Protein AF-E4UAW0-F1 (afdb_monomer_lite)

InterPro domains:
  IPR024305 Single-stranded DNA binding protein DdrB-like [PF12747] (4-129)

Sequence (141 aa):
MRLKVRFETPIGVPVEAELEDGEDLYAVLRERGAAGWTAVRLRYQGIVLPLACERCFDWRLLGAKVVESGGFVEAVTLGGAVYKRRDLAERRDLPRVIKYSRGAREGDPPHLVEGSNQDRYVTLVRFVGEGSCPPEFCREG

Foldseek 3Di:
DKDWFWKAALVGDIDIDIDDPPDDPLVVLLVRLVNLIASDDFAAVAAEAALQLQLFFRCSSGSWDFDDDPNHGQWIDHSNDIWGWDWDPDDPPAWTKIWTKDADDPPDDPRQWDDDDPRIMGTHYMHTDDDHDDCSRGPHD

Structure (mmCIF, N/CA/C/O backbone):
data_AF-E4UAW0-F1
#
_entry.id   AF-E4UAW0-F1
#
loop_
_atom_site.group_PDB
_atom_site.id
_atom_site.type_symbol
_atom_site.label_atom_id
_atom_site.label_alt_id
_atom_site.label_comp_id
_atom_site.label_asym_id
_atom_site.label_entity_id
_atom_site.label_seq_id
_atom_site.pdbx_PDB_ins_code
_atom_site.Cartn_x
_atom_site.Cartn_y
_atom_site.Cartn_z
_atom_site.occupancy
_atom_site.B_iso_or_equiv
_atom_site.auth_seq_id
_atom_site.auth_comp_id
_atom_site.auth_asym_id
_atom_site.auth_atom_id
_atom_site.pdbx_PDB_model_num
ATOM 1 N N . MET A 1 1 ? -3.345 -1.258 27.626 1.00 67.06 1 MET A N 1
ATOM 2 C CA . MET A 1 1 ? -2.255 -0.486 26.979 1.00 67.06 1 MET A CA 1
ATOM 3 C C . MET A 1 1 ? -2.888 0.305 25.853 1.00 67.06 1 MET A C 1
ATOM 5 O O . MET A 1 1 ? -3.271 -0.308 24.868 1.00 67.06 1 MET A O 1
ATOM 9 N N . ARG A 1 2 ? -2.989 1.635 25.979 1.00 82.56 2 ARG A N 1
ATOM 10 C CA . ARG A 1 2 ? -3.616 2.462 24.939 1.00 82.56 2 ARG A CA 1
ATOM 11 C C . ARG A 1 2 ? -2.705 2.578 23.723 1.00 82.56 2 ARG A C 1
ATOM 13 O O . ARG A 1 2 ? -1.550 2.988 23.854 1.00 82.56 2 ARG A O 1
ATOM 20 N N . LEU A 1 3 ? -3.225 2.215 22.556 1.00 89.69 3 LEU A N 1
ATOM 21 C CA . LEU A 1 3 ? -2.540 2.396 21.280 1.00 89.69 3 LEU A CA 1
ATOM 22 C C . LEU A 1 3 ? -2.928 3.752 20.694 1.00 89.69 3 LEU A C 1
ATOM 24 O O . LEU A 1 3 ? -4.068 4.188 20.811 1.00 89.69 3 LEU A O 1
ATOM 28 N N . LYS A 1 4 ? -1.976 4.421 20.048 1.00 92.50 4 LYS A N 1
ATOM 29 C CA . LYS A 1 4 ? -2.231 5.659 19.310 1.00 92.50 4 LYS A CA 1
ATOM 30 C C . LYS A 1 4 ? -1.924 5.443 17.844 1.00 92.50 4 LYS A C 1
ATOM 32 O O . LYS A 1 4 ? -0.835 4.979 17.504 1.00 92.50 4 LYS A O 1
ATOM 37 N N . VAL A 1 5 ? -2.862 5.812 16.983 1.00 94.50 5 VAL A N 1
ATOM 38 C CA . VAL A 1 5 ? -2.696 5.751 15.531 1.00 94.50 5 VAL A CA 1
ATOM 39 C C . VAL A 1 5 ? -2.841 7.150 14.968 1.00 94.50 5 VAL A C 1
ATOM 41 O O . VAL A 1 5 ? -3.806 7.860 15.246 1.00 94.50 5 VAL A O 1
ATOM 44 N N . ARG A 1 6 ? -1.870 7.549 14.148 1.00 96.06 6 ARG A N 1
ATOM 45 C CA . ARG A 1 6 ? -1.910 8.820 13.435 1.00 96.06 6 ARG A CA 1
ATOM 46 C C . ARG A 1 6 ? -2.355 8.587 12.001 1.00 96.06 6 ARG A C 1
ATOM 48 O O . ARG A 1 6 ? -1.654 7.926 11.239 1.00 96.06 6 ARG A O 1
ATOM 55 N N . PHE A 1 7 ? -3.479 9.187 11.651 1.00 96.44 7 PHE A N 1
ATOM 56 C CA . PHE A 1 7 ? -4.030 9.217 10.309 1.00 96.44 7 PHE A CA 1
ATOM 57 C C . PHE A 1 7 ? -3.762 10.558 9.627 1.00 96.44 7 PHE A C 1
ATOM 59 O O . PHE A 1 7 ? -3.546 11.590 10.265 1.00 96.44 7 PHE A O 1
ATOM 66 N N . GLU A 1 8 ? -3.840 10.528 8.310 1.00 96.38 8 GLU A N 1
ATOM 67 C CA . GLU A 1 8 ? -4.046 11.669 7.437 1.00 96.38 8 GLU A CA 1
ATOM 68 C C . GLU A 1 8 ? -5.400 11.485 6.739 1.00 96.38 8 GLU A C 1
ATOM 70 O O . GLU A 1 8 ? -5.696 10.404 6.220 1.00 96.38 8 GLU A O 1
ATOM 75 N N . THR A 1 9 ? -6.254 12.509 6.772 1.00 94.81 9 THR A N 1
ATOM 76 C CA . THR A 1 9 ? -7.552 12.483 6.080 1.00 94.81 9 THR A CA 1
ATOM 77 C C . THR A 1 9 ? -7.369 12.615 4.560 1.00 94.81 9 THR A C 1
ATOM 79 O O . THR A 1 9 ? -6.304 13.031 4.105 1.00 94.81 9 THR A O 1
ATOM 82 N N . PRO A 1 10 ? -8.410 12.370 3.739 1.00 92.25 10 PRO A N 1
ATOM 83 C CA . PRO A 1 10 ? -8.327 12.537 2.283 1.00 92.25 10 PRO A CA 1
ATOM 84 C C . PRO A 1 10 ? -7.918 13.939 1.805 1.00 92.25 10 PRO A C 1
ATOM 86 O O . PRO A 1 10 ? -7.540 14.101 0.648 1.00 92.25 10 PRO A O 1
ATOM 89 N N . ILE A 1 11 ? -8.019 14.948 2.675 1.00 92.81 11 ILE A N 1
ATOM 90 C CA . ILE A 1 11 ? -7.649 16.342 2.399 1.00 92.81 11 ILE A CA 1
ATOM 91 C C . ILE A 1 11 ? -6.331 16.760 3.079 1.00 92.81 11 ILE A C 1
ATOM 93 O O . ILE A 1 11 ? -6.017 17.945 3.112 1.00 92.81 11 ILE A O 1
ATOM 97 N N . GLY A 1 12 ? -5.564 15.815 3.637 1.00 91.06 12 GLY A N 1
ATOM 98 C CA . GLY A 1 12 ? -4.240 16.078 4.214 1.00 91.06 12 GLY A CA 1
ATOM 99 C C . GLY A 1 12 ? -4.240 16.557 5.671 1.00 91.06 12 GLY A C 1
ATOM 100 O O . GLY A 1 12 ? -3.208 17.005 6.168 1.00 91.06 12 GLY A O 1
ATOM 101 N N . VAL A 1 13 ? -5.375 16.494 6.377 1.00 95.50 13 VAL A N 1
ATOM 102 C CA . VAL A 1 13 ? -5.438 16.906 7.790 1.00 95.50 13 VAL A CA 1
ATOM 103 C C . VAL A 1 13 ? -4.911 15.771 8.674 1.00 95.50 13 VAL A C 1
ATOM 105 O O . VAL A 1 13 ? -5.422 14.653 8.576 1.00 95.50 13 VAL A O 1
ATOM 108 N N . PRO A 1 14 ? -3.923 16.016 9.553 1.00 96.19 14 PRO A N 1
ATOM 109 C CA . PRO A 1 14 ? -3.459 15.005 10.491 1.00 96.19 14 PRO A CA 1
ATOM 110 C C . PRO A 1 14 ? -4.469 14.819 11.631 1.00 96.19 14 PRO A C 1
ATOM 112 O O . PRO A 1 14 ? -4.900 15.792 12.246 1.00 96.19 14 PRO A O 1
ATOM 115 N N . VAL A 1 15 ? -4.800 13.567 11.947 1.00 96.31 15 VAL A N 1
ATOM 116 C CA . VAL A 1 15 ? -5.687 13.197 13.060 1.00 96.31 15 VAL A CA 1
ATOM 117 C C . VAL A 1 15 ? -5.015 12.114 13.896 1.00 96.31 15 VAL A C 1
ATOM 119 O O . VAL A 1 15 ? -4.505 11.136 13.355 1.00 96.31 15 VAL A O 1
ATOM 122 N N . GLU A 1 16 ? -5.001 12.279 15.215 1.00 96.00 16 GLU A N 1
ATOM 123 C CA . GLU A 1 16 ? -4.560 11.245 16.153 1.00 96.00 16 GLU A CA 1
ATOM 124 C C . GLU A 1 16 ? -5.792 10.586 16.773 1.00 96.00 16 GLU A C 1
ATOM 126 O O . GLU A 1 16 ? -6.658 11.272 17.311 1.00 96.00 16 GLU A O 1
ATOM 131 N N . ALA A 1 17 ? -5.874 9.263 16.665 1.00 92.00 17 ALA A N 1
ATOM 132 C CA . ALA A 1 17 ? -6.891 8.451 17.313 1.00 92.00 17 ALA A CA 1
ATOM 133 C C . ALA A 1 17 ? -6.237 7.641 18.437 1.00 92.00 17 ALA A C 1
ATOM 135 O O . ALA A 1 17 ? -5.202 7.000 18.224 1.00 92.00 17 ALA A O 1
ATOM 136 N N . GLU A 1 18 ? -6.836 7.672 19.624 1.00 94.00 18 GLU A N 1
ATOM 137 C CA . GLU A 1 18 ? -6.507 6.748 20.709 1.00 94.00 18 GLU A CA 1
ATOM 138 C C . GLU A 1 18 ? -7.443 5.548 20.610 1.00 94.00 18 GLU A C 1
ATOM 140 O O . GLU A 1 18 ? -8.649 5.738 20.478 1.00 94.00 18 GLU A O 1
ATOM 145 N N . LEU A 1 19 ? -6.880 4.342 20.651 1.00 92.50 19 LEU A N 1
ATOM 146 C CA . LEU A 1 19 ? -7.647 3.108 20.720 1.00 92.50 19 LEU A CA 1
ATOM 147 C C . LEU A 1 19 ? -7.781 2.678 22.182 1.00 92.50 19 LEU A C 1
ATOM 149 O O . LEU A 1 19 ? -6.798 2.679 22.939 1.00 92.50 19 LEU A O 1
ATOM 153 N N . GLU A 1 20 ? -8.998 2.309 22.558 1.00 89.94 20 GLU A N 1
ATOM 154 C CA . GLU A 1 20 ? -9.326 1.720 23.846 1.00 89.94 20 GLU A CA 1
ATOM 155 C C . GLU A 1 20 ? -8.742 0.305 23.977 1.00 89.94 20 GLU A C 1
ATOM 157 O O . GLU A 1 20 ? -8.386 -0.369 23.004 1.00 89.94 20 GLU A O 1
ATOM 162 N N . ASP A 1 21 ? -8.605 -0.156 25.220 1.00 86.12 21 ASP A N 1
ATOM 163 C CA . ASP A 1 21 ? -8.077 -1.489 25.496 1.00 86.12 21 ASP A CA 1
ATOM 164 C C . ASP A 1 21 ? -9.037 -2.554 24.932 1.00 86.12 21 ASP A C 1
ATOM 166 O O . ASP A 1 21 ? -10.187 -2.653 25.352 1.00 86.12 21 ASP A O 1
ATOM 170 N N . GLY A 1 22 ? -8.544 -3.371 23.996 1.00 84.56 22 GLY A N 1
ATOM 171 C CA . GLY A 1 22 ? -9.320 -4.428 23.339 1.00 84.56 22 GLY A CA 1
ATOM 172 C C . GLY A 1 22 ? -9.900 -4.050 21.973 1.00 84.56 22 GLY A C 1
ATOM 173 O O . GLY A 1 22 ? -10.451 -4.926 21.310 1.00 84.56 22 GLY A O 1
ATOM 174 N N . GLU A 1 23 ? -9.748 -2.802 21.517 1.00 89.06 23 GLU A N 1
ATOM 175 C CA . GLU A 1 23 ? -10.101 -2.445 20.140 1.00 89.06 23 GLU A CA 1
ATOM 176 C C . GLU A 1 23 ? -9.180 -3.129 19.120 1.00 89.06 23 GLU A C 1
ATOM 178 O O . GLU A 1 23 ? -7.953 -3.160 19.263 1.00 89.06 23 GLU A O 1
ATOM 183 N N . ASP A 1 24 ? -9.781 -3.649 18.048 1.00 92.06 24 ASP A N 1
ATOM 184 C CA . ASP A 1 24 ? -9.047 -4.229 16.929 1.00 92.06 24 ASP A CA 1
ATOM 185 C C . ASP A 1 24 ? -8.487 -3.119 16.030 1.00 92.06 24 ASP A C 1
ATOM 187 O O . ASP A 1 24 ? -9.197 -2.480 15.245 1.00 92.06 24 ASP A O 1
ATOM 191 N N . LEU A 1 25 ? -7.170 -2.932 16.114 1.00 93.00 25 LEU A N 1
ATOM 192 C CA . LEU A 1 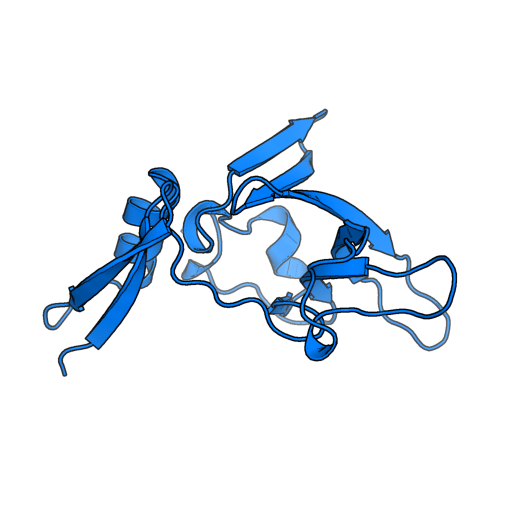25 ? -6.420 -2.005 15.276 1.00 93.00 25 LEU A CA 1
ATOM 193 C C . LEU A 1 25 ? -6.721 -2.177 13.780 1.00 93.00 25 LEU A C 1
ATOM 195 O O . LEU A 1 25 ? -6.883 -1.183 13.072 1.00 93.00 25 LEU A O 1
ATOM 199 N N . TYR A 1 26 ? -6.782 -3.408 13.274 1.00 94.44 26 TYR A N 1
ATOM 200 C CA . TYR A 1 26 ? -6.980 -3.658 11.848 1.00 94.44 26 TYR A CA 1
ATOM 201 C C . TYR A 1 26 ? -8.414 -3.365 11.417 1.00 94.44 26 TYR A C 1
ATOM 203 O O . TYR A 1 26 ? -8.621 -2.882 10.302 1.00 94.44 26 TYR A O 1
ATOM 211 N N . ALA A 1 27 ? -9.401 -3.579 12.288 1.00 93.81 27 ALA A N 1
ATOM 212 C CA . ALA A 1 27 ? -10.771 -3.133 12.044 1.00 93.81 27 ALA A CA 1
ATOM 213 C C . ALA A 1 27 ? -10.843 -1.600 11.923 1.00 93.81 27 ALA A C 1
ATOM 215 O O . ALA A 1 27 ? -11.379 -1.090 10.936 1.00 93.81 27 ALA A O 1
ATOM 216 N N . VAL A 1 28 ? -10.206 -0.868 12.846 1.00 95.00 28 VAL A N 1
ATOM 217 C CA . VAL A 1 28 ? -10.140 0.606 12.811 1.00 95.00 28 VAL A CA 1
ATOM 218 C C . VAL A 1 28 ? -9.427 1.104 11.548 1.00 95.00 28 VAL A C 1
ATOM 220 O O . VAL A 1 28 ? -9.908 2.020 10.876 1.00 95.00 28 VAL A O 1
ATOM 223 N N . LEU A 1 29 ? -8.300 0.487 11.174 1.00 95.81 29 LEU A N 1
ATOM 224 C CA . LEU A 1 29 ? -7.574 0.826 9.945 1.00 95.81 29 LEU A CA 1
ATOM 225 C C . LEU A 1 29 ? -8.440 0.615 8.697 1.00 95.81 29 LEU A C 1
ATOM 227 O O . LEU A 1 29 ? -8.460 1.483 7.826 1.00 95.81 29 LEU A O 1
ATOM 231 N N . ARG A 1 30 ? -9.184 -0.496 8.612 1.00 96.00 30 ARG A N 1
ATOM 232 C CA . ARG A 1 30 ? -10.097 -0.767 7.489 1.00 96.00 30 ARG A CA 1
ATOM 233 C C . ARG A 1 30 ? -11.243 0.232 7.426 1.00 96.00 30 ARG A C 1
ATOM 235 O O . ARG A 1 30 ? -11.544 0.725 6.341 1.00 96.00 30 ARG A O 1
ATOM 242 N N . GLU A 1 31 ? -11.874 0.530 8.560 1.00 95.62 31 GLU A N 1
ATOM 243 C CA . GLU A 1 31 ? -12.995 1.471 8.635 1.00 95.62 31 GLU A CA 1
ATOM 244 C C . GLU A 1 31 ? -12.561 2.863 8.157 1.00 95.62 31 GLU A C 1
ATOM 246 O O . GLU A 1 31 ? -13.156 3.437 7.241 1.00 95.62 31 GLU A O 1
ATOM 251 N N . ARG A 1 32 ? -11.469 3.391 8.723 1.00 96.56 32 ARG A N 1
ATOM 252 C CA . ARG A 1 32 ? -10.943 4.713 8.358 1.00 96.56 32 ARG A CA 1
ATOM 253 C C . ARG A 1 32 ? -10.394 4.722 6.933 1.00 96.56 32 ARG A C 1
ATOM 255 O O . ARG A 1 32 ? -10.632 5.666 6.179 1.00 96.56 32 ARG A O 1
ATOM 262 N N . GLY A 1 33 ? -9.721 3.655 6.521 1.00 96.56 33 GLY A N 1
ATOM 263 C CA . GLY A 1 33 ? -9.176 3.542 5.179 1.00 96.56 33 GLY A CA 1
ATOM 264 C C . GLY A 1 33 ? -10.217 3.379 4.075 1.00 96.56 33 GLY A C 1
ATOM 265 O O . GLY A 1 33 ? -10.010 3.889 2.974 1.00 96.56 33 GLY A O 1
ATOM 266 N N . ALA A 1 34 ? -11.384 2.793 4.361 1.00 95.00 34 ALA A N 1
ATOM 267 C CA . ALA A 1 34 ? -12.526 2.810 3.443 1.00 95.00 34 ALA A CA 1
ATOM 268 C C . ALA A 1 34 ? -13.010 4.245 3.151 1.00 95.00 34 ALA A C 1
ATOM 270 O O . ALA A 1 34 ? -13.407 4.552 2.025 1.00 95.00 34 ALA A O 1
ATOM 271 N N . ALA A 1 35 ? -12.895 5.148 4.132 1.00 94.31 35 ALA A N 1
ATOM 272 C CA . ALA A 1 35 ? -13.144 6.580 3.964 1.00 94.31 35 ALA A CA 1
ATOM 273 C C . ALA A 1 35 ? -11.976 7.336 3.290 1.00 94.31 35 ALA A C 1
ATOM 275 O O . ALA A 1 35 ? -12.050 8.551 3.111 1.00 94.31 35 ALA A O 1
ATOM 276 N N . GLY A 1 36 ? -10.903 6.642 2.895 1.00 94.38 36 GLY A N 1
ATOM 277 C CA . GLY A 1 36 ? -9.719 7.212 2.245 1.00 94.38 36 GLY A CA 1
ATOM 278 C C . GLY A 1 36 ? -8.699 7.828 3.204 1.00 94.38 36 GLY A C 1
ATOM 279 O O . GLY A 1 36 ? -7.803 8.537 2.751 1.00 94.38 36 GLY A O 1
ATOM 280 N N . TRP A 1 37 ? -8.834 7.596 4.512 1.00 96.75 37 TRP A N 1
ATOM 281 C CA . TRP A 1 37 ? -7.837 8.022 5.490 1.00 96.75 37 TRP A CA 1
ATOM 282 C C . TRP A 1 37 ? -6.643 7.076 5.429 1.00 96.75 37 TRP A C 1
ATOM 284 O O . TRP A 1 37 ? -6.810 5.877 5.223 1.00 96.75 37 TRP A O 1
ATOM 294 N N . THR A 1 38 ? -5.435 7.578 5.648 1.00 96.12 38 THR A N 1
ATOM 295 C CA . THR A 1 38 ? -4.236 6.740 5.616 1.00 96.12 38 THR A CA 1
ATOM 296 C C . THR A 1 38 ? -3.401 6.920 6.874 1.00 96.12 38 THR A C 1
ATOM 298 O O . THR A 1 38 ? -3.137 8.036 7.303 1.00 96.12 38 THR A O 1
ATOM 301 N N . ALA A 1 39 ? -2.985 5.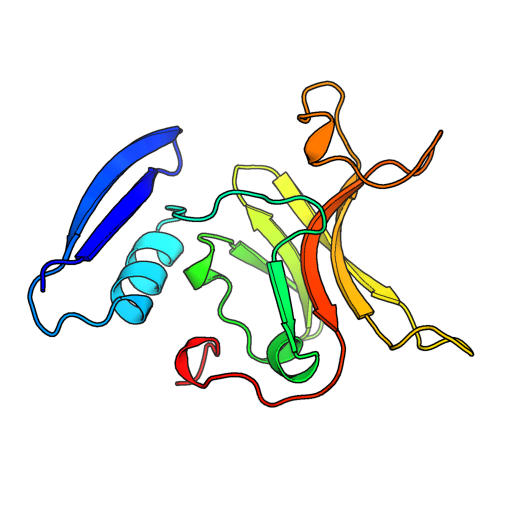813 7.484 1.00 94.50 39 ALA A N 1
ATOM 302 C CA . ALA A 1 39 ? -1.955 5.798 8.528 1.00 94.50 39 ALA A CA 1
ATOM 303 C C . ALA A 1 39 ? -0.587 5.371 7.964 1.00 94.50 39 ALA A C 1
ATOM 305 O O . ALA A 1 39 ? 0.388 5.187 8.697 1.00 94.50 39 ALA A O 1
ATOM 306 N N . VAL A 1 40 ? -0.506 5.175 6.644 1.00 89.88 40 VAL A N 1
ATOM 307 C CA . VAL A 1 40 ? 0.675 4.632 5.986 1.00 89.88 40 VAL A CA 1
ATOM 308 C C . VAL A 1 40 ? 1.653 5.747 5.696 1.00 89.88 40 VAL A C 1
ATOM 310 O O . VAL A 1 40 ? 1.340 6.741 5.048 1.00 89.88 40 VAL A O 1
ATOM 313 N N . ARG A 1 41 ? 2.899 5.523 6.101 1.00 88.38 41 ARG A N 1
ATOM 314 C CA . ARG A 1 41 ? 4.035 6.293 5.606 1.00 88.38 41 ARG A CA 1
ATOM 315 C C . ARG A 1 41 ? 4.763 5.465 4.568 1.00 88.38 41 ARG A C 1
ATOM 317 O O . ARG A 1 41 ? 5.168 4.338 4.859 1.00 88.38 41 ARG A O 1
ATOM 324 N N . LEU A 1 42 ? 4.935 6.034 3.377 1.00 87.56 42 LEU A N 1
ATOM 325 C CA . LEU A 1 42 ? 5.773 5.433 2.347 1.00 87.56 42 LEU A CA 1
ATOM 326 C C . LEU A 1 42 ? 7.195 5.248 2.886 1.00 87.56 42 LEU A C 1
ATOM 328 O O . LEU A 1 42 ? 7.720 6.091 3.612 1.00 87.56 42 LEU A O 1
ATOM 332 N N . ARG A 1 43 ? 7.804 4.122 2.529 1.00 90.12 43 ARG A N 1
ATOM 333 C CA . ARG A 1 43 ? 9.184 3.771 2.872 1.00 90.12 43 ARG A CA 1
ATOM 334 C C . ARG A 1 43 ? 9.931 3.444 1.588 1.00 90.12 43 ARG A C 1
ATOM 336 O O . ARG A 1 43 ? 9.301 3.091 0.589 1.00 90.12 43 ARG A O 1
ATOM 343 N N . TYR A 1 44 ? 11.261 3.534 1.617 1.00 89.00 44 TYR A N 1
ATOM 344 C CA . TYR A 1 44 ? 12.082 3.030 0.517 1.00 89.00 44 TYR A CA 1
ATOM 345 C C . TYR A 1 44 ? 11.687 1.581 0.219 1.00 89.00 44 TYR A C 1
ATOM 347 O O . TYR A 1 44 ? 11.528 0.794 1.151 1.00 89.00 44 TYR A O 1
ATOM 355 N N . GLN A 1 45 ? 11.497 1.247 -1.060 1.00 90.12 45 GLN A N 1
ATOM 356 C CA . GLN A 1 45 ? 11.044 -0.072 -1.521 1.00 90.12 45 GLN A CA 1
ATOM 357 C C . GLN A 1 45 ? 9.592 -0.466 -1.181 1.00 90.12 45 GLN A C 1
ATOM 359 O O . GLN A 1 45 ? 9.149 -1.545 -1.589 1.00 90.12 45 GLN A O 1
ATOM 364 N N . GLY A 1 46 ? 8.825 0.424 -0.548 1.00 94.44 46 GLY A N 1
ATOM 365 C CA . GLY A 1 46 ? 7.437 0.188 -0.161 1.00 94.44 46 GLY A CA 1
ATOM 366 C C . GLY A 1 46 ? 7.286 -0.801 0.997 1.00 94.44 46 GLY A C 1
ATOM 367 O O . GLY A 1 46 ? 8.253 -1.223 1.630 1.00 94.44 46 GLY A O 1
ATOM 368 N N . ILE A 1 47 ? 6.040 -1.167 1.288 1.00 95.75 47 ILE A N 1
ATOM 369 C CA . ILE A 1 47 ? 5.713 -2.223 2.252 1.00 95.75 47 ILE A CA 1
ATOM 370 C C . ILE A 1 47 ? 6.070 -3.574 1.629 1.00 95.75 47 ILE A C 1
ATOM 372 O O . ILE A 1 47 ? 5.759 -3.812 0.464 1.00 95.75 47 ILE A O 1
ATOM 376 N N . VAL A 1 48 ? 6.706 -4.457 2.395 1.00 95.62 48 VAL A N 1
ATOM 377 C CA . VAL A 1 48 ? 7.072 -5.805 1.946 1.00 95.62 48 VAL A CA 1
ATOM 378 C C . VAL A 1 48 ? 6.164 -6.818 2.622 1.00 95.62 48 VAL A C 1
ATOM 380 O O . VAL A 1 48 ? 6.119 -6.868 3.848 1.00 95.62 48 VAL A O 1
ATOM 383 N N . LEU A 1 49 ? 5.446 -7.606 1.826 1.00 96.75 49 LEU A N 1
ATOM 384 C CA . LEU A 1 49 ? 4.542 -8.657 2.293 1.00 96.75 49 LEU A CA 1
ATOM 385 C C . LEU A 1 49 ? 4.845 -9.985 1.578 1.00 96.75 49 LEU A C 1
ATOM 387 O O . LEU A 1 49 ? 5.379 -9.957 0.463 1.00 96.75 49 LEU A O 1
ATOM 391 N N . PRO A 1 50 ? 4.485 -11.138 2.174 1.00 97.38 50 PRO A N 1
ATOM 392 C CA . PRO A 1 50 ? 4.575 -12.434 1.504 1.00 97.38 50 PRO A CA 1
ATOM 393 C C . PRO A 1 50 ? 3.828 -12.440 0.169 1.00 97.38 50 PRO A C 1
ATOM 395 O O . PRO A 1 50 ? 2.767 -11.819 0.043 1.00 97.38 50 PRO A O 1
ATOM 398 N N . LEU A 1 51 ? 4.331 -13.185 -0.822 1.00 96.75 51 LEU A N 1
ATOM 399 C CA . LEU A 1 51 ? 3.689 -13.274 -2.140 1.00 96.75 51 LEU A CA 1
ATOM 400 C C . LEU A 1 51 ? 2.233 -13.768 -2.046 1.00 96.75 51 LEU A C 1
ATOM 402 O O . LEU A 1 51 ? 1.373 -13.303 -2.793 1.00 96.75 51 LEU A O 1
ATOM 406 N N . ALA A 1 52 ? 1.946 -14.649 -1.080 1.00 95.75 52 ALA A N 1
ATOM 407 C CA . ALA A 1 52 ? 0.611 -15.177 -0.805 1.00 95.75 52 ALA A CA 1
ATOM 408 C C . ALA A 1 52 ? -0.426 -14.098 -0.438 1.00 95.75 52 ALA A C 1
ATOM 410 O O . ALA A 1 52 ? -1.616 -14.305 -0.662 1.00 95.75 52 ALA A O 1
ATOM 411 N N . CYS A 1 53 ? 0.002 -12.941 0.081 1.00 96.94 53 CYS A N 1
ATOM 412 C CA . CYS A 1 53 ? -0.917 -11.859 0.431 1.00 96.94 53 CYS A CA 1
ATOM 413 C C . CYS A 1 53 ? -1.530 -11.161 -0.781 1.00 96.94 53 CYS A C 1
ATOM 415 O O . CYS A 1 53 ? -2.615 -10.605 -0.659 1.00 96.94 53 CYS A O 1
ATOM 417 N N . GLU A 1 54 ? -0.867 -11.162 -1.940 1.00 95.94 54 GLU A N 1
ATOM 418 C CA . GLU A 1 54 ? -1.220 -10.257 -3.043 1.00 95.94 54 GLU A CA 1
ATOM 419 C C . GLU A 1 54 ? -2.676 -10.378 -3.496 1.00 95.94 54 GLU A C 1
ATOM 421 O O . GLU A 1 54 ? -3.323 -9.371 -3.779 1.00 95.94 54 GLU A O 1
ATOM 426 N N . ARG A 1 55 ? -3.199 -11.606 -3.510 1.00 91.69 55 ARG A N 1
ATOM 427 C CA . ARG A 1 55 ? -4.552 -11.896 -3.987 1.00 91.69 55 ARG A CA 1
ATOM 428 C C . ARG A 1 55 ? -5.641 -11.464 -3.013 1.00 91.69 55 ARG A C 1
ATOM 430 O O . ARG A 1 55 ? -6.706 -11.051 -3.452 1.00 91.69 55 ARG A O 1
ATOM 437 N N . CYS A 1 56 ? -5.391 -11.587 -1.711 1.00 94.25 56 CYS A N 1
ATOM 438 C CA . CYS A 1 56 ? -6.402 -11.328 -0.689 1.00 94.25 56 CYS A CA 1
ATOM 439 C C . CYS A 1 56 ? -6.260 -9.944 -0.047 1.00 94.25 56 CYS A C 1
ATOM 441 O O . CYS A 1 56 ? -7.176 -9.534 0.664 1.00 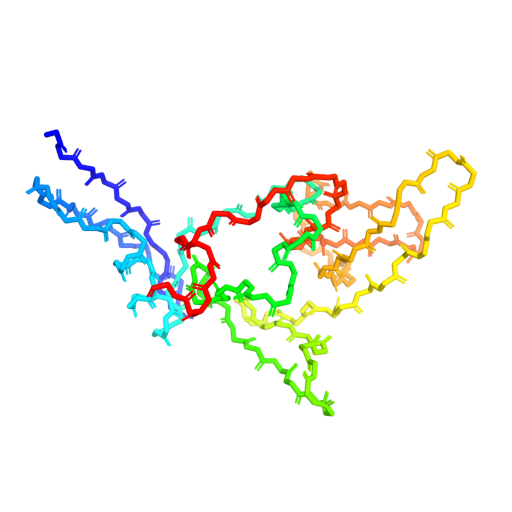94.25 56 CYS A O 1
ATOM 443 N N . PHE A 1 57 ? -5.129 -9.254 -0.250 1.00 96.69 57 PHE A N 1
ATOM 444 C CA . PHE A 1 57 ? -4.757 -8.084 0.538 1.00 96.69 57 PHE A CA 1
ATOM 445 C C . PHE A 1 57 ? -5.862 -7.022 0.564 1.00 96.69 57 PHE A C 1
ATOM 447 O O . PHE A 1 57 ? -6.414 -6.608 -0.467 1.00 96.69 57 PHE A O 1
ATOM 454 N N . ASP A 1 58 ? -6.181 -6.573 1.772 1.00 96.81 58 ASP A N 1
ATOM 455 C CA . ASP A 1 58 ? -7.170 -5.547 2.020 1.00 96.81 58 ASP A CA 1
ATOM 456 C C . ASP A 1 58 ? -6.549 -4.157 1.899 1.00 96.81 58 ASP A C 1
ATOM 458 O O . ASP A 1 58 ? -5.990 -3.594 2.838 1.00 96.81 58 ASP A O 1
ATOM 462 N N . TRP A 1 59 ? -6.691 -3.569 0.715 1.00 96.69 59 TRP A N 1
ATOM 463 C CA . TRP A 1 59 ? -6.175 -2.238 0.397 1.00 96.69 59 TRP A CA 1
ATOM 464 C C . TRP A 1 59 ? -6.749 -1.119 1.273 1.00 96.69 59 TRP A C 1
ATOM 466 O O . TRP A 1 59 ? -6.112 -0.066 1.398 1.00 96.69 59 TRP A O 1
ATOM 476 N N . ARG A 1 60 ? -7.884 -1.357 1.949 1.00 96.75 60 ARG A N 1
ATOM 477 C CA . ARG A 1 60 ? -8.426 -0.427 2.948 1.00 96.75 60 ARG A CA 1
ATOM 478 C C . ARG A 1 60 ? -7.462 -0.247 4.114 1.00 96.75 60 ARG A C 1
ATOM 480 O O . ARG A 1 60 ? -7.382 0.854 4.629 1.00 96.75 60 ARG A O 1
ATOM 487 N N . LEU A 1 61 ? -6.644 -1.242 4.460 1.00 96.94 61 LEU A N 1
ATOM 488 C CA . LEU A 1 61 ? -5.613 -1.102 5.499 1.00 96.94 61 LEU A CA 1
ATOM 489 C C . LEU A 1 61 ? -4.618 0.028 5.209 1.00 96.94 61 LEU A C 1
ATOM 491 O O . LEU A 1 61 ? -4.007 0.569 6.128 1.00 96.94 61 LEU A O 1
ATOM 495 N N . LEU A 1 62 ? -4.456 0.396 3.934 1.00 96.75 62 LEU A N 1
ATOM 496 C CA . LEU A 1 62 ? -3.580 1.486 3.520 1.00 96.75 62 LEU A CA 1
ATOM 497 C C . LEU A 1 62 ? -4.321 2.808 3.279 1.00 96.75 62 LEU A C 1
ATOM 499 O O . LEU A 1 62 ? -3.673 3.826 3.033 1.00 96.75 62 LEU A O 1
ATOM 503 N N . GLY A 1 63 ? -5.654 2.802 3.307 1.00 96.44 63 GLY A N 1
ATOM 504 C CA . GLY A 1 63 ? -6.477 3.887 2.770 1.00 96.44 63 GLY A CA 1
ATOM 505 C C . GLY A 1 63 ? -6.507 3.942 1.242 1.00 96.44 63 GLY A C 1
ATOM 506 O O . GLY A 1 63 ? -6.839 4.978 0.666 1.00 96.44 63 GLY A O 1
ATOM 507 N N . ALA A 1 64 ? -6.109 2.858 0.568 1.00 96.62 64 ALA A N 1
ATOM 508 C CA . ALA A 1 64 ? -6.018 2.809 -0.884 1.00 96.62 64 ALA A CA 1
ATOM 509 C C . ALA A 1 64 ? -7.321 2.297 -1.517 1.00 96.62 64 ALA A C 1
ATOM 511 O O . ALA A 1 64 ? -8.000 1.423 -0.979 1.00 96.62 64 ALA A O 1
ATOM 512 N N . LYS A 1 65 ? -7.646 2.812 -2.706 1.00 95.25 65 LYS A N 1
ATOM 513 C CA . LYS A 1 65 ? -8.773 2.348 -3.530 1.00 95.25 65 LYS A CA 1
ATOM 514 C C . LYS A 1 65 ? -8.273 1.477 -4.671 1.00 95.25 65 LYS A C 1
ATOM 516 O O . LYS A 1 65 ? -7.311 1.846 -5.341 1.00 95.25 65 LYS A O 1
ATOM 521 N N . VAL A 1 66 ? -8.937 0.356 -4.912 1.00 95.69 66 VAL A N 1
ATOM 522 C CA . VAL A 1 66 ? -8.584 -0.563 -5.998 1.00 95.69 66 VAL A CA 1
ATOM 523 C C . VAL A 1 66 ? -9.185 -0.120 -7.326 1.00 95.69 66 VAL A C 1
ATOM 525 O O . VAL A 1 66 ? -10.296 0.403 -7.380 1.00 95.69 66 VAL A O 1
ATOM 528 N N . VAL A 1 67 ? -8.432 -0.342 -8.396 1.00 94.31 67 VAL A N 1
ATOM 529 C CA . VAL A 1 67 ? -8.907 -0.323 -9.778 1.00 94.31 67 VAL A CA 1
ATOM 530 C C . VAL A 1 67 ? -8.784 -1.756 -10.271 1.00 94.31 67 VAL A C 1
ATOM 532 O O . VAL A 1 67 ? -7.674 -2.280 -10.390 1.00 94.31 67 VAL A O 1
ATOM 535 N N . GLU A 1 68 ? -9.925 -2.399 -10.485 1.00 92.12 68 GLU A N 1
ATOM 536 C CA . GLU A 1 68 ? -10.009 -3.806 -10.865 1.00 92.12 68 GLU A CA 1
ATOM 537 C C . GLU A 1 68 ? -10.479 -3.945 -12.314 1.00 92.12 68 GLU A C 1
ATOM 539 O O . GLU A 1 68 ? -11.299 -3.167 -12.800 1.00 92.12 68 GLU A O 1
ATOM 544 N N . SER A 1 69 ? -9.952 -4.955 -12.997 1.00 87.38 69 SER A N 1
ATOM 545 C CA . SER A 1 69 ? -10.319 -5.319 -14.365 1.00 87.38 69 SER A CA 1
ATOM 546 C C . SER A 1 69 ? -10.115 -6.816 -14.536 1.00 87.38 69 SER A C 1
ATOM 548 O O . SER A 1 69 ? -9.135 -7.380 -14.042 1.00 87.38 69 SER A O 1
ATOM 550 N N . GLY A 1 70 ? -11.069 -7.486 -15.183 1.00 82.56 70 GLY A N 1
ATOM 551 C CA . GLY A 1 70 ? -10.984 -8.927 -15.438 1.00 82.56 70 GLY A CA 1
ATOM 552 C C . GLY A 1 70 ? -10.797 -9.795 -14.183 1.00 82.56 70 GLY A C 1
ATOM 553 O O . GLY A 1 70 ? -10.230 -10.877 -14.288 1.00 82.56 70 GLY A O 1
ATOM 554 N N . GLY A 1 71 ? -11.229 -9.326 -13.005 1.00 80.50 71 GLY A N 1
ATOM 555 C CA . GLY A 1 71 ? -11.098 -10.053 -11.734 1.00 80.50 71 GLY A CA 1
ATOM 556 C C . GLY A 1 71 ? -9.751 -9.895 -11.018 1.00 80.50 71 GLY A C 1
ATOM 557 O O . GLY A 1 71 ? -9.512 -10.584 -10.030 1.00 80.50 71 GLY A O 1
ATOM 558 N N . PHE A 1 72 ? -8.877 -8.996 -11.479 1.00 84.00 72 PHE A N 1
ATOM 559 C CA . PHE A 1 72 ? -7.593 -8.702 -10.838 1.00 84.00 72 PHE A CA 1
ATOM 560 C C . PHE A 1 72 ? -7.474 -7.218 -10.485 1.00 84.00 72 PHE A C 1
ATOM 562 O O . PHE A 1 72 ? -8.033 -6.358 -11.165 1.00 84.00 72 PHE A O 1
ATOM 569 N N . VAL A 1 73 ? -6.695 -6.910 -9.445 1.00 92.50 73 VAL A N 1
ATOM 570 C CA . VAL A 1 73 ? -6.321 -5.529 -9.111 1.00 92.50 73 VAL A CA 1
ATOM 571 C C . VAL A 1 73 ? -5.261 -5.058 -10.108 1.00 92.50 73 VAL A C 1
ATOM 573 O O . VAL A 1 73 ? -4.108 -5.473 -10.050 1.00 92.50 73 VAL A O 1
ATOM 576 N N . GLU A 1 74 ? -5.623 -4.184 -11.041 1.00 95.75 74 GLU A N 1
ATOM 577 C CA . GLU A 1 74 ? -4.678 -3.638 -12.026 1.00 95.75 74 GLU A CA 1
ATOM 578 C C . GLU A 1 74 ? -3.863 -2.475 -11.463 1.00 95.75 74 GLU A C 1
ATOM 580 O O . GLU A 1 74 ? -2.691 -2.278 -11.806 1.00 95.75 74 GLU A O 1
ATOM 585 N N . ALA A 1 75 ? -4.484 -1.679 -10.599 1.00 97.38 75 ALA A N 1
ATOM 586 C CA . ALA A 1 75 ? -3.848 -0.546 -9.958 1.00 97.38 75 ALA A CA 1
ATOM 587 C C . ALA A 1 75 ? -4.522 -0.217 -8.630 1.00 97.38 75 ALA A C 1
ATOM 589 O O . ALA A 1 75 ? -5.633 -0.655 -8.336 1.00 97.38 75 ALA A O 1
ATOM 590 N N . VAL A 1 76 ? -3.843 0.603 -7.836 1.00 97.31 76 VAL A N 1
ATOM 591 C CA . VAL A 1 76 ? -4.383 1.151 -6.594 1.00 97.31 76 VAL A CA 1
ATOM 592 C C . VAL A 1 76 ? -4.137 2.648 -6.529 1.00 97.31 76 VAL A C 1
ATOM 594 O O . VAL A 1 76 ? -3.099 3.138 -6.974 1.00 97.31 76 VAL A O 1
ATOM 597 N N . THR A 1 77 ? -5.097 3.380 -5.980 1.00 96.25 77 THR A N 1
ATOM 598 C CA . THR A 1 77 ? -5.020 4.826 -5.793 1.00 96.25 77 THR A CA 1
ATOM 599 C C . THR A 1 77 ? -4.835 5.141 -4.317 1.00 96.25 77 THR A C 1
ATOM 601 O O . THR A 1 77 ? -5.649 4.720 -3.500 1.00 96.25 77 THR A O 1
ATOM 604 N N . LEU A 1 78 ? -3.798 5.906 -3.982 1.00 94.88 78 LEU A N 1
ATOM 605 C CA . LEU A 1 78 ? -3.529 6.399 -2.629 1.00 94.88 78 LEU A CA 1
ATOM 606 C C . LEU A 1 78 ? -2.990 7.830 -2.713 1.00 94.88 78 LEU A C 1
ATOM 608 O O . LEU A 1 78 ? -2.102 8.096 -3.522 1.00 94.88 78 LEU A O 1
ATOM 612 N N . GLY A 1 79 ? -3.530 8.752 -1.909 1.00 89.00 79 GLY A N 1
ATOM 613 C CA . GLY A 1 79 ? -3.066 10.149 -1.876 1.00 89.00 79 GLY A CA 1
ATOM 614 C C . GLY A 1 79 ? -3.095 10.841 -3.247 1.00 89.00 79 GLY A C 1
ATOM 615 O O . GLY A 1 79 ? -2.164 11.556 -3.607 1.00 89.00 79 GLY A O 1
ATOM 616 N N . GLY A 1 80 ? -4.104 10.543 -4.076 1.00 89.94 80 GLY A N 1
ATOM 617 C CA . GLY A 1 80 ? -4.225 11.075 -5.442 1.00 89.94 80 GLY A CA 1
ATOM 618 C C . GLY A 1 80 ? -3.219 10.510 -6.459 1.00 89.94 80 GLY A C 1
ATOM 619 O O . GLY A 1 80 ? -3.190 10.947 -7.610 1.00 89.94 80 GLY A O 1
ATOM 620 N N . ALA A 1 81 ? -2.390 9.539 -6.074 1.00 93.88 81 ALA A N 1
ATOM 621 C CA . ALA A 1 81 ? -1.451 8.870 -6.963 1.00 93.88 81 ALA A CA 1
ATOM 622 C C . ALA A 1 81 ? -1.933 7.461 -7.326 1.00 93.88 81 ALA A C 1
ATOM 624 O O . ALA A 1 81 ? -2.452 6.737 -6.481 1.00 93.88 81 ALA A O 1
ATOM 625 N N . VAL A 1 82 ? -1.720 7.066 -8.583 1.00 97.25 82 VAL A N 1
ATOM 626 C CA . VAL A 1 82 ? -2.075 5.739 -9.103 1.00 97.25 82 VAL A CA 1
ATOM 627 C C . VAL A 1 82 ? -0.821 4.874 -9.186 1.00 97.25 82 VAL A C 1
ATOM 629 O O . VAL A 1 82 ? 0.131 5.219 -9.888 1.00 97.25 82 VAL A O 1
ATOM 632 N N . TYR A 1 83 ? -0.834 3.742 -8.491 1.00 97.75 83 TYR A N 1
ATOM 633 C CA . TYR A 1 83 ? 0.230 2.744 -8.449 1.00 97.75 83 TYR A CA 1
ATOM 634 C C . TYR A 1 83 ? -0.206 1.522 -9.253 1.00 97.75 83 TYR A C 1
ATOM 636 O O . TYR A 1 83 ? -1.156 0.837 -8.884 1.00 97.75 83 TYR A O 1
ATOM 6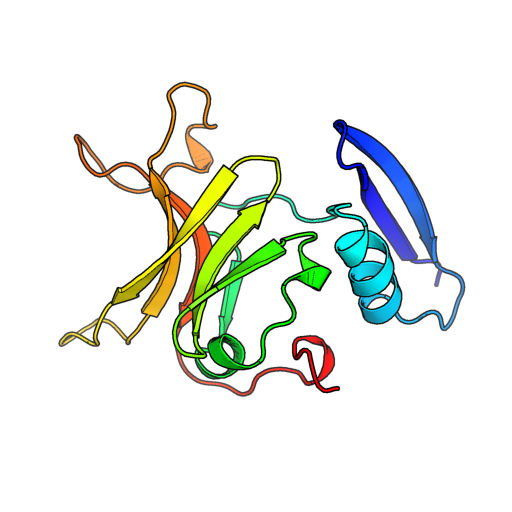44 N N . LYS A 1 84 ? 0.484 1.246 -10.360 1.00 97.88 84 LYS A N 1
ATOM 645 C CA . LYS A 1 84 ? 0.156 0.130 -11.255 1.00 97.88 84 LYS A CA 1
ATOM 646 C C . LYS A 1 84 ? 0.770 -1.169 -10.747 1.00 97.88 84 LYS A C 1
ATOM 648 O O . LYS A 1 84 ? 1.917 -1.163 -10.282 1.00 97.88 84 LYS A O 1
ATOM 653 N N . ARG A 1 85 ? 0.032 -2.270 -10.891 1.00 97.50 85 ARG A N 1
ATOM 654 C CA . ARG A 1 85 ? 0.524 -3.629 -10.661 1.00 97.50 85 ARG A CA 1
ATOM 655 C C . ARG A 1 85 ? 1.595 -3.975 -11.697 1.00 97.50 85 ARG A C 1
ATOM 657 O O . ARG A 1 85 ? 1.437 -3.718 -12.889 1.00 97.50 85 ARG A O 1
ATOM 664 N N . ARG A 1 86 ? 2.697 -4.565 -11.244 1.00 95.81 86 ARG A N 1
ATOM 665 C CA . ARG A 1 86 ? 3.789 -5.081 -12.076 1.00 95.81 86 ARG A CA 1
ATOM 666 C C . ARG A 1 8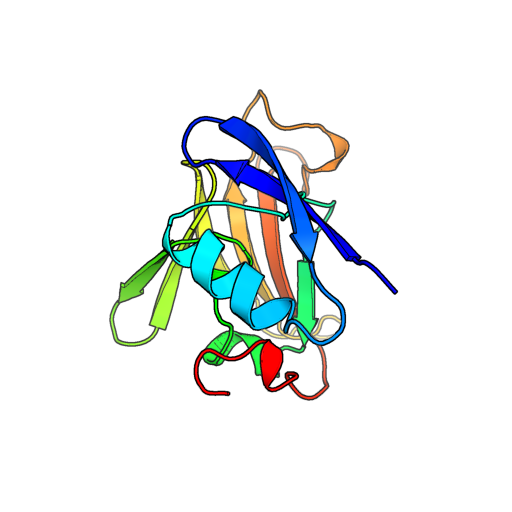6 ? 4.144 -6.478 -11.586 1.00 95.81 86 ARG A C 1
ATOM 668 O O . ARG A 1 86 ? 4.557 -6.621 -10.439 1.00 95.81 86 ARG A O 1
ATOM 675 N N . ASP A 1 87 ? 3.973 -7.476 -12.446 1.00 95.62 87 ASP A N 1
ATOM 676 C CA . ASP A 1 87 ? 4.362 -8.865 -12.183 1.00 95.62 87 ASP A CA 1
ATOM 677 C C . ASP A 1 87 ? 5.765 -9.085 -12.752 1.00 95.62 87 ASP A C 1
ATOM 679 O O . ASP A 1 87 ? 5.973 -9.062 -13.965 1.00 95.62 87 ASP A O 1
ATOM 683 N N . LEU A 1 88 ? 6.748 -9.195 -11.867 1.00 94.31 88 LEU A N 1
ATOM 684 C CA . LEU A 1 88 ? 8.125 -9.494 -12.216 1.00 94.31 88 LEU A CA 1
ATOM 685 C C . LEU A 1 88 ? 8.323 -10.992 -12.021 1.00 94.31 88 LEU A C 1
ATOM 687 O O . LEU A 1 88 ? 8.347 -11.477 -10.888 1.00 94.31 88 LEU A O 1
ATOM 691 N N . ALA A 1 89 ? 8.439 -11.708 -13.137 1.00 90.75 89 ALA A N 1
ATOM 692 C CA . ALA A 1 89 ? 8.673 -13.142 -13.134 1.00 90.75 89 ALA A CA 1
ATOM 693 C C . ALA A 1 89 ? 9.976 -13.499 -12.406 1.00 90.75 89 ALA A C 1
ATOM 695 O O . ALA A 1 89 ? 10.921 -12.705 -12.349 1.00 90.75 89 ALA A O 1
ATOM 696 N N . GLU A 1 90 ? 10.010 -14.717 -11.876 1.00 91.88 90 GLU A N 1
ATOM 697 C CA . GLU A 1 90 ? 11.214 -15.295 -11.292 1.00 91.88 90 GLU A CA 1
ATOM 698 C C . GLU A 1 90 ? 12.353 -15.324 -12.321 1.00 91.88 90 GLU A C 1
ATOM 700 O O . GLU A 1 90 ? 12.153 -15.598 -13.508 1.00 91.88 90 GLU A O 1
ATOM 705 N N . ARG A 1 91 ? 13.564 -15.012 -11.860 1.00 90.00 91 ARG A N 1
ATOM 706 C CA . ARG A 1 91 ? 14.808 -15.137 -12.626 1.00 90.00 91 ARG A CA 1
ATOM 707 C C . ARG A 1 91 ? 15.810 -15.923 -11.788 1.00 90.00 91 ARG A C 1
ATOM 709 O O . ARG A 1 91 ? 15.629 -16.036 -10.585 1.00 90.00 91 ARG A O 1
ATOM 716 N N . ARG A 1 92 ? 16.889 -16.402 -12.417 1.00 84.94 92 ARG A N 1
ATOM 717 C CA . ARG A 1 92 ? 17.902 -17.301 -11.825 1.00 84.94 92 ARG A CA 1
ATOM 718 C C . ARG A 1 92 ? 18.250 -17.020 -10.352 1.00 84.94 92 ARG A C 1
ATOM 720 O O . ARG A 1 92 ? 18.316 -17.965 -9.582 1.00 84.94 92 ARG A O 1
ATOM 727 N N . ASP A 1 93 ? 18.414 -15.747 -9.984 1.00 87.25 93 ASP A N 1
ATOM 728 C CA . ASP A 1 93 ? 18.800 -15.317 -8.629 1.00 87.25 93 ASP A CA 1
ATOM 729 C C . ASP A 1 93 ? 17.772 -14.379 -7.964 1.00 87.25 93 ASP A C 1
ATOM 731 O O . ASP A 1 93 ? 18.078 -13.708 -6.978 1.00 87.25 93 ASP A O 1
ATOM 735 N N . LEU A 1 94 ? 16.567 -14.247 -8.530 1.00 87.88 94 LEU A N 1
ATOM 736 C CA . LEU A 1 94 ? 15.559 -13.302 -8.053 1.00 87.88 94 LEU A CA 1
ATOM 737 C C . LEU A 1 94 ? 14.179 -13.959 -7.981 1.00 87.88 94 LEU A C 1
ATOM 739 O O . LEU A 1 94 ? 13.671 -14.393 -9.018 1.00 87.88 94 LEU A O 1
ATOM 743 N N . PRO A 1 95 ? 13.535 -13.960 -6.798 1.00 92.44 95 PRO A N 1
ATOM 744 C CA . PRO A 1 95 ? 12.203 -14.521 -6.653 1.00 92.44 95 PRO A CA 1
ATOM 745 C C . PRO A 1 95 ? 11.193 -13.722 -7.477 1.00 92.44 95 PRO A C 1
ATOM 747 O O . PRO A 1 95 ? 11.402 -12.544 -7.788 1.00 92.44 95 PRO A O 1
ATOM 750 N N . ARG A 1 96 ? 10.053 -14.345 -7.777 1.00 95.62 96 ARG A N 1
ATOM 751 C CA . ARG A 1 96 ? 8.901 -13.627 -8.325 1.00 95.62 96 ARG A CA 1
ATOM 752 C C . ARG A 1 96 ? 8.487 -12.490 -7.385 1.00 95.62 96 ARG A C 1
ATOM 754 O O . ARG A 1 96 ? 8.405 -12.673 -6.169 1.00 95.62 96 ARG A O 1
ATOM 761 N N . VAL A 1 97 ? 8.177 -11.331 -7.960 1.00 96.88 97 VAL A N 1
ATOM 762 C CA . VAL A 1 97 ? 7.695 -10.155 -7.226 1.00 96.88 97 VAL A CA 1
ATOM 763 C C . VAL A 1 97 ? 6.470 -9.592 -7.917 1.00 96.88 97 VAL A C 1
ATOM 765 O O . VAL A 1 97 ? 6.526 -9.258 -9.096 1.00 96.88 97 VAL A O 1
ATOM 768 N N . ILE A 1 98 ? 5.394 -9.371 -7.169 1.00 97.12 98 ILE A N 1
ATOM 769 C CA . ILE A 1 98 ? 4.304 -8.510 -7.626 1.00 97.12 98 ILE A CA 1
ATOM 770 C C . ILE A 1 98 ? 4.428 -7.180 -6.889 1.00 97.12 98 ILE A C 1
ATOM 772 O O . ILE A 1 98 ? 4.351 -7.137 -5.665 1.00 97.12 98 ILE A O 1
ATOM 776 N N . LYS A 1 99 ? 4.644 -6.079 -7.612 1.00 96.94 99 LYS A N 1
ATOM 777 C CA . LYS A 1 99 ? 4.795 -4.748 -7.004 1.00 96.94 99 LYS A CA 1
ATOM 778 C C . LYS A 1 99 ? 3.791 -3.743 -7.540 1.00 96.94 99 LYS A C 1
ATOM 780 O O . LYS A 1 99 ? 3.516 -3.703 -8.735 1.00 96.94 99 LYS A O 1
ATOM 785 N N . TYR A 1 100 ? 3.324 -2.872 -6.656 1.00 98.00 100 TYR A N 1
ATOM 786 C CA . TYR A 1 100 ? 2.454 -1.748 -6.975 1.00 98.00 100 TYR A CA 1
ATOM 787 C C . TYR A 1 100 ? 3.288 -0.478 -6.911 1.00 98.00 100 TYR A C 1
ATOM 789 O O . TYR A 1 100 ? 3.772 -0.083 -5.851 1.00 98.00 100 TYR A O 1
ATOM 797 N N . SER A 1 101 ? 3.534 0.129 -8.068 1.00 97.56 101 SER A N 1
ATOM 798 C CA . SER A 1 101 ? 4.491 1.233 -8.193 1.00 97.56 101 SER A CA 1
ATOM 799 C C . SER A 1 101 ? 4.052 2.247 -9.242 1.00 97.56 101 SER A C 1
ATOM 801 O O . SER A 1 101 ? 3.253 1.949 -10.131 1.00 97.56 101 SER A O 1
ATOM 803 N N . ARG A 1 102 ? 4.590 3.459 -9.148 1.00 96.88 102 ARG A N 1
ATOM 804 C CA . ARG A 1 102 ? 4.364 4.544 -10.109 1.00 96.88 102 ARG A CA 1
ATOM 805 C C . ARG A 1 102 ? 5.682 5.169 -10.536 1.00 96.88 102 ARG A C 1
ATOM 807 O O . ARG A 1 102 ? 6.683 4.995 -9.849 1.00 96.88 102 ARG A O 1
ATOM 814 N N . GLY A 1 103 ? 5.680 5.910 -11.641 1.00 96.31 103 GLY A N 1
ATOM 815 C CA . GLY A 1 103 ? 6.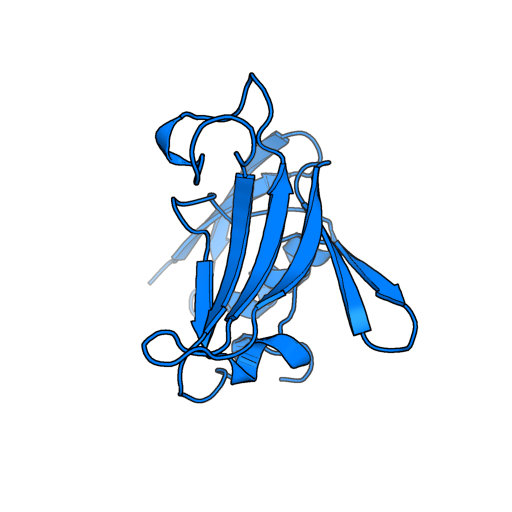825 6.749 -12.002 1.00 96.31 103 GLY A CA 1
ATOM 816 C C . GLY A 1 103 ? 7.111 7.783 -10.911 1.00 96.31 103 GLY A C 1
ATOM 817 O O . GLY A 1 103 ? 6.176 8.312 -10.293 1.00 96.31 103 GLY A O 1
ATOM 818 N N . ALA A 1 104 ? 8.393 8.033 -10.655 1.00 95.69 104 ALA A N 1
ATOM 819 C CA . ALA A 1 104 ? 8.812 9.100 -9.760 1.00 95.69 104 ALA A CA 1
ATOM 820 C C . ALA A 1 104 ? 8.508 10.464 -10.400 1.00 95.69 104 ALA A C 1
ATOM 822 O O . ALA A 1 104 ? 8.669 10.653 -11.606 1.00 95.69 104 ALA A O 1
ATOM 823 N N . ARG A 1 105 ? 8.052 11.404 -9.582 1.00 93.88 105 ARG A N 1
ATOM 824 C CA . ARG A 1 105 ? 7.780 12.802 -9.919 1.00 93.88 105 ARG A CA 1
ATOM 825 C C . ARG A 1 105 ? 8.906 13.670 -9.367 1.00 93.88 105 ARG A C 1
ATOM 827 O O . ARG A 1 105 ? 9.614 13.265 -8.453 1.00 93.88 105 ARG A O 1
ATOM 834 N N . GLU A 1 106 ? 9.045 14.879 -9.896 1.00 90.31 106 GLU A N 1
ATOM 835 C CA . GLU A 1 106 ? 10.091 15.817 -9.471 1.00 90.31 106 GLU A CA 1
ATOM 836 C C . GLU A 1 106 ? 10.021 16.161 -7.973 1.00 90.31 106 GLU A C 1
ATOM 838 O O . GLU A 1 106 ? 11.052 16.248 -7.318 1.00 90.31 106 GLU A O 1
ATOM 843 N N . GLY A 1 107 ? 8.811 16.267 -7.412 1.00 90.25 107 GLY A N 1
ATOM 844 C CA . GLY A 1 107 ? 8.597 16.535 -5.986 1.00 90.25 107 GLY A CA 1
ATOM 845 C C . GLY A 1 107 ? 8.681 15.314 -5.063 1.00 90.25 107 GLY A C 1
ATOM 846 O O . GLY A 1 107 ? 8.419 15.455 -3.870 1.00 90.25 107 GLY A O 1
ATOM 847 N N . ASP A 1 108 ? 8.988 14.116 -5.574 1.00 92.69 108 ASP A N 1
ATOM 848 C CA . ASP A 1 108 ? 9.109 12.940 -4.709 1.00 92.69 108 ASP A CA 1
ATOM 849 C C . ASP A 1 108 ? 10.378 13.016 -3.843 1.00 92.69 108 ASP A C 1
ATOM 851 O O . ASP A 1 108 ? 11.456 13.335 -4.354 1.00 92.69 108 ASP A O 1
ATOM 855 N N . PRO A 1 109 ? 10.299 12.666 -2.545 1.00 92.38 109 PRO A N 1
ATOM 856 C CA . PRO A 1 109 ? 11.472 12.628 -1.685 1.00 92.38 109 PRO A CA 1
ATOM 857 C C . PRO A 1 109 ? 12.546 11.680 -2.245 1.00 92.38 109 PRO A C 1
ATOM 859 O O . PRO A 1 109 ? 12.236 10.511 -2.492 1.00 92.38 109 PRO A O 1
ATOM 862 N N . PRO A 1 110 ? 13.819 12.110 -2.374 1.00 91.88 110 PRO A N 1
ATOM 863 C CA . PRO A 1 110 ? 14.865 11.292 -2.995 1.00 91.88 110 PRO A CA 1
ATOM 864 C C . PRO A 1 110 ? 15.047 9.913 -2.350 1.00 91.88 110 PRO A C 1
ATOM 866 O O . PRO A 1 110 ? 15.299 8.935 -3.042 1.00 91.88 110 PRO A O 1
ATOM 869 N N . HIS A 1 111 ? 14.853 9.813 -1.032 1.00 92.44 111 HIS A N 1
ATOM 870 C CA . HIS A 1 111 ? 14.973 8.559 -0.285 1.00 92.44 111 HIS A CA 1
ATOM 871 C C . HIS A 1 111 ? 13.844 7.546 -0.561 1.00 92.44 111 HIS A C 1
ATOM 873 O O . HIS A 1 111 ? 13.942 6.402 -0.130 1.00 92.44 111 HIS A O 1
ATOM 879 N N . LEU A 1 112 ? 12.760 7.947 -1.236 1.00 93.81 112 LEU A N 1
ATOM 880 C CA . LEU A 1 112 ? 11.677 7.051 -1.663 1.00 93.81 112 LEU A CA 1
ATOM 881 C C . LEU A 1 112 ? 11.825 6.600 -3.118 1.00 93.81 112 LEU A C 1
ATOM 883 O O . LEU A 1 112 ? 11.135 5.671 -3.539 1.00 93.81 112 LEU A O 1
ATOM 887 N N . VAL A 1 113 ? 12.688 7.266 -3.885 1.00 94.94 113 VAL A N 1
ATOM 888 C CA . VAL A 1 113 ? 12.859 7.011 -5.311 1.00 94.94 113 VAL A CA 1
ATOM 889 C C . VAL A 1 113 ? 13.808 5.834 -5.513 1.00 94.94 113 VAL A C 1
ATOM 891 O O . VAL A 1 113 ? 14.935 5.812 -5.025 1.00 94.94 113 VAL A O 1
ATOM 894 N N . GLU A 1 114 ? 13.336 4.844 -6.258 1.00 92.94 114 GLU A N 1
ATOM 895 C CA . GLU A 1 114 ? 14.107 3.699 -6.725 1.00 92.94 114 GLU A CA 1
ATOM 896 C C . GLU A 1 114 ? 14.497 3.874 -8.198 1.00 92.94 114 GLU A C 1
ATOM 898 O O . GLU A 1 114 ? 13.816 4.569 -8.956 1.00 92.94 114 GLU A O 1
ATOM 903 N N . GLY A 1 115 ? 15.556 3.174 -8.613 1.00 89.56 115 GLY A N 1
ATOM 904 C CA . GLY A 1 115 ? 16.044 3.167 -9.992 1.00 89.56 115 GLY A CA 1
ATOM 905 C C . GLY A 1 115 ? 17.036 4.289 -10.303 1.00 89.56 115 GLY A C 1
ATOM 906 O O . GLY A 1 115 ? 17.385 5.106 -9.452 1.00 89.56 115 GLY A O 1
ATOM 907 N N . SER A 1 116 ? 17.520 4.305 -11.542 1.00 83.94 116 SER A N 1
ATOM 908 C CA . SER A 1 116 ? 18.470 5.297 -12.049 1.00 83.94 116 SER A CA 1
ATOM 909 C C . SER A 1 116 ? 18.051 5.785 -13.438 1.00 83.94 116 SER A C 1
ATOM 911 O O . SER A 1 116 ? 17.291 5.126 -14.148 1.00 83.94 116 SER A O 1
ATOM 913 N N . ASN A 1 117 ? 18.544 6.964 -13.826 1.00 80.00 117 ASN A N 1
ATOM 914 C CA . ASN A 1 117 ? 18.308 7.573 -15.137 1.00 80.00 117 ASN A CA 1
ATOM 915 C C . ASN A 1 117 ? 16.810 7.736 -15.472 1.00 80.00 117 ASN A C 1
ATOM 917 O O . ASN A 1 117 ? 16.108 8.483 -14.789 1.00 80.00 117 ASN A O 1
ATOM 921 N N . GLN A 1 118 ? 16.332 7.083 -16.535 1.00 76.69 118 GLN A N 1
ATOM 922 C CA . GLN A 1 118 ? 14.967 7.232 -17.052 1.00 76.69 118 GLN A CA 1
ATOM 923 C C . GLN A 1 118 ? 13.942 6.344 -16.320 1.00 76.69 118 GLN A C 1
ATOM 925 O O . GLN A 1 118 ? 12.755 6.664 -16.323 1.00 76.69 118 GLN A O 1
ATOM 930 N N . ASP A 1 119 ? 14.387 5.305 -15.606 1.00 86.12 119 ASP A N 1
ATOM 931 C CA . ASP A 1 119 ? 13.519 4.325 -14.941 1.00 86.12 119 ASP A CA 1
ATOM 932 C C . ASP A 1 119 ? 13.399 4.589 -13.435 1.00 86.12 119 ASP A C 1
ATOM 934 O O . ASP A 1 119 ? 13.672 3.723 -12.601 1.00 86.12 119 ASP A O 1
ATOM 938 N N . ARG A 1 120 ? 12.987 5.807 -13.067 1.00 94.62 120 ARG A N 1
ATOM 939 C CA . ARG A 1 120 ? 12.759 6.178 -11.661 1.00 94.62 120 ARG A CA 1
ATOM 940 C C . ARG A 1 120 ? 11.327 5.889 -11.232 1.00 94.62 120 ARG A C 1
ATOM 942 O O . ARG A 1 120 ? 10.371 6.270 -11.912 1.00 94.62 120 ARG A O 1
ATOM 949 N N . TYR A 1 121 ? 11.154 5.252 -10.079 1.00 95.56 121 TYR A N 1
ATOM 950 C CA . TYR A 1 121 ? 9.832 4.881 -9.578 1.00 95.56 121 TYR A CA 1
ATOM 951 C C . TYR A 1 121 ? 9.718 4.965 -8.057 1.00 95.56 121 TYR A C 1
ATOM 953 O O . TYR A 1 121 ? 10.708 4.968 -7.337 1.00 95.56 121 TYR A O 1
ATOM 961 N N . VAL A 1 122 ? 8.476 5.023 -7.582 1.00 96.88 122 VAL A N 1
ATOM 962 C CA . VAL A 1 122 ? 8.113 4.932 -6.164 1.00 96.88 122 VAL A CA 1
ATOM 963 C C . VAL A 1 122 ? 7.221 3.709 -5.989 1.00 96.88 122 VAL A C 1
ATOM 965 O O . VAL A 1 122 ? 6.206 3.567 -6.684 1.00 96.88 122 VAL A O 1
ATOM 968 N N . THR A 1 123 ? 7.601 2.818 -5.077 1.00 97.50 123 THR A N 1
ATOM 969 C CA . THR A 1 123 ? 6.851 1.595 -4.760 1.00 97.50 123 THR A CA 1
ATOM 970 C C . THR A 1 123 ? 5.971 1.811 -3.534 1.00 97.50 123 THR A C 1
ATOM 972 O O . THR A 1 123 ? 6.425 2.332 -2.520 1.00 97.50 123 THR A O 1
ATOM 975 N N . LEU A 1 124 ? 4.706 1.398 -3.625 1.00 97.31 124 LEU A N 1
ATOM 976 C CA . LEU A 1 124 ? 3.766 1.395 -2.506 1.00 97.31 124 LEU A CA 1
ATOM 977 C C . LEU A 1 124 ? 3.872 0.091 -1.711 1.00 97.31 124 LEU A C 1
ATOM 979 O O . LEU A 1 124 ? 4.172 0.114 -0.520 1.00 97.31 124 LEU A O 1
ATOM 983 N N . VAL A 1 125 ? 3.669 -1.043 -2.386 1.00 97.62 125 VAL A N 1
ATOM 984 C CA . VAL A 1 125 ? 3.773 -2.392 -1.811 1.00 97.62 125 VAL A CA 1
ATOM 985 C C . VAL A 1 125 ? 4.503 -3.309 -2.784 1.00 97.62 125 VAL A C 1
ATOM 987 O O . VAL A 1 125 ? 4.347 -3.189 -4.004 1.00 97.62 125 VAL A O 1
ATOM 990 N N . ARG A 1 126 ? 5.268 -4.252 -2.239 1.00 97.38 126 ARG A N 1
ATOM 991 C CA . ARG A 1 126 ? 5.799 -5.425 -2.926 1.00 97.38 126 ARG A CA 1
ATOM 992 C C . ARG A 1 126 ? 5.354 -6.700 -2.208 1.00 97.38 126 ARG A C 1
ATOM 994 O O . ARG A 1 126 ? 5.471 -6.814 -0.992 1.00 97.38 126 ARG A O 1
ATOM 1001 N N . PHE A 1 127 ? 4.886 -7.655 -2.991 1.00 97.62 127 PHE A N 1
ATOM 1002 C CA . PHE A 1 127 ? 4.551 -9.006 -2.577 1.00 97.62 127 PHE A CA 1
ATOM 1003 C C . PHE A 1 127 ? 5.629 -9.934 -3.129 1.00 97.62 127 PHE A C 1
ATOM 1005 O O . PHE A 1 127 ? 5.822 -10.002 -4.345 1.00 97.62 127 PHE A O 1
ATOM 1012 N N . VAL A 1 128 ? 6.395 -10.570 -2.248 1.00 97.31 128 VAL A N 1
ATOM 1013 C CA . VAL A 1 128 ? 7.601 -11.328 -2.606 1.00 97.31 128 VAL A CA 1
ATOM 1014 C C . VAL A 1 128 ? 7.869 -12.424 -1.584 1.00 97.31 128 VAL A C 1
ATOM 1016 O O . VAL A 1 128 ? 7.499 -12.299 -0.420 1.00 97.31 128 VAL A O 1
ATOM 1019 N N . GLY A 1 129 ? 8.562 -13.471 -2.025 1.00 93.94 129 GLY A N 1
ATOM 1020 C CA . GLY A 1 129 ? 9.058 -14.524 -1.150 1.00 93.94 129 GLY A CA 1
ATOM 1021 C C . GLY A 1 129 ? 7.963 -15.458 -0.648 1.00 93.94 129 GLY A C 1
ATOM 1022 O O . GLY A 1 129 ? 6.811 -15.412 -1.089 1.00 93.94 129 GLY A O 1
ATOM 1023 N N . GLU A 1 130 ? 8.370 -16.332 0.262 1.00 89.69 130 GLU A N 1
ATOM 1024 C CA . GLU A 1 130 ? 7.529 -17.366 0.856 1.00 89.69 130 GLU A CA 1
ATOM 1025 C C . GLU A 1 130 ? 6.814 -16.868 2.123 1.00 89.69 130 GLU A C 1
ATOM 1027 O O . GLU A 1 130 ? 7.079 -15.775 2.627 1.00 89.69 130 GLU A O 1
ATOM 1032 N N . GLY A 1 131 ? 5.893 -17.684 2.640 1.00 92.19 131 GLY A N 1
ATOM 1033 C CA . GLY A 1 131 ? 5.129 -17.412 3.857 1.00 92.19 131 GLY A CA 1
ATOM 1034 C C . GLY A 1 131 ? 3.621 -17.332 3.625 1.00 92.19 131 GLY A C 1
ATOM 1035 O O . GLY A 1 131 ? 3.139 -17.242 2.495 1.00 92.19 131 GLY A O 1
ATOM 1036 N N . SER A 1 132 ? 2.868 -17.376 4.722 1.00 93.44 132 SER A N 1
ATOM 1037 C CA . SER A 1 132 ? 1.414 -17.213 4.724 1.00 93.44 132 SER A CA 1
ATOM 1038 C C . SER A 1 132 ? 1.028 -15.746 4.865 1.00 93.44 132 SER A C 1
ATOM 1040 O O . SER A 1 132 ? 1.720 -14.978 5.535 1.00 93.44 132 SER A O 1
ATOM 1042 N N . CYS A 1 133 ? -0.108 -15.365 4.283 1.00 95.50 133 CYS A N 1
ATOM 1043 C CA . CYS A 1 133 ? -0.691 -14.073 4.607 1.00 95.50 133 CYS A CA 1
ATOM 1044 C C . CYS A 1 133 ? -1.419 -14.144 5.953 1.00 95.50 133 CYS A C 1
ATOM 1046 O O . CYS A 1 133 ? -2.246 -15.044 6.116 1.00 95.50 133 CYS A O 1
ATOM 1048 N N . PRO A 1 134 ? -1.145 -13.232 6.901 1.00 95.06 134 PRO A N 1
ATOM 1049 C CA . PRO A 1 134 ? -1.966 -13.098 8.096 1.00 95.06 134 PRO A CA 1
ATOM 1050 C C . PRO A 1 134 ? -3.437 -12.848 7.720 1.00 95.06 134 PRO A C 1
ATOM 1052 O O . PRO A 1 134 ? -3.687 -12.023 6.832 1.00 95.06 134 PRO A O 1
ATOM 1055 N N . PRO A 1 135 ? -4.409 -13.522 8.363 1.00 94.25 135 PRO A N 1
ATOM 1056 C CA . PRO A 1 135 ? -5.834 -13.321 8.086 1.00 94.25 135 PRO A CA 1
ATOM 1057 C C . PRO A 1 135 ? -6.270 -11.855 8.207 1.00 94.25 135 PRO A C 1
ATOM 1059 O O . PRO A 1 135 ? -7.059 -11.357 7.408 1.00 94.25 135 PRO A O 1
ATOM 1062 N N . GLU A 1 136 ? -5.673 -11.117 9.142 1.00 94.69 136 GLU A N 1
ATOM 1063 C CA . GLU A 1 136 ? -5.946 -9.704 9.398 1.00 94.69 136 GLU A CA 1
ATOM 1064 C C . GLU A 1 136 ? -5.558 -8.798 8.222 1.00 94.69 136 GLU A C 1
ATOM 1066 O O . GLU A 1 136 ? -5.972 -7.641 8.175 1.00 94.69 136 GLU A O 1
ATOM 1071 N N . PHE A 1 137 ? -4.762 -9.292 7.269 1.00 95.88 137 PHE A N 1
ATOM 1072 C CA . PHE A 1 137 ? -4.368 -8.544 6.075 1.00 95.88 137 PHE A CA 1
ATOM 1073 C C . PHE A 1 137 ? -5.259 -8.831 4.871 1.00 95.88 137 PHE A C 1
ATOM 1075 O O . PHE A 1 137 ? -5.184 -8.098 3.885 1.00 95.88 137 PHE A O 1
ATOM 1082 N N . CYS A 1 138 ? -6.088 -9.871 4.925 1.00 94.88 138 CYS A N 1
ATOM 1083 C CA . CYS A 1 138 ? -6.987 -10.233 3.841 1.00 94.88 138 CYS A CA 1
ATOM 1084 C C . CYS A 1 138 ? -8.341 -9.497 3.958 1.00 94.88 138 CYS A C 1
ATOM 1086 O O . CYS A 1 138 ? -8.757 -9.081 5.044 1.00 94.88 138 CYS A O 1
ATOM 1088 N N . ARG A 1 139 ? -9.035 -9.312 2.820 1.00 83.38 139 ARG A N 1
ATOM 1089 C CA . ARG A 1 139 ? -10.407 -8.754 2.762 1.00 83.38 139 ARG A CA 1
ATOM 1090 C C . ARG A 1 139 ? -11.447 -9.697 3.376 1.00 83.38 139 ARG A C 1
ATOM 1092 O O . ARG A 1 139 ? -12.472 -9.222 3.853 1.00 83.38 139 ARG A O 1
ATOM 1099 N N . GLU A 1 140 ? -11.165 -10.996 3.332 1.00 66.38 140 GLU A N 1
ATOM 1100 C CA . GLU A 1 140 ? -11.925 -12.068 3.971 1.00 66.38 140 GLU A CA 1
ATOM 1101 C C . GLU A 1 140 ? -11.115 -12.562 5.173 1.00 66.38 140 GLU A C 1
ATOM 1103 O O . GLU A 1 140 ? -10.202 -13.376 5.031 1.00 66.38 140 GLU A O 1
ATOM 1108 N N . GLY A 1 141 ? -11.411 -11.984 6.332 1.00 46.12 141 GLY A N 1
ATOM 1109 C CA . GLY A 1 141 ? -10.959 -12.399 7.654 1.00 46.12 141 GLY A CA 1
ATOM 1110 C C . GLY A 1 141 ? -12.119 -12.243 8.620 1.00 46.12 141 GLY A C 1
ATOM 1111 O O . GLY A 1 141 ? -12.903 -11.286 8.411 1.00 46.12 141 GLY A O 1
#

pLDDT: mean 92.61, std 6.54, range [46.12, 98.0]

Radius of gyration: 15.83 Å; chains: 1; bounding box: 32×34×44 Å

Secondary structure (DSSP, 8-state):
--EEEEEE-TTS-EEEEEEPTT--HHHHHHHHHHTT-B-PPP-TT-EEE-GGGTTTB-GGGGTPEEEEETTEEEEEEETTEEEEEEEE--BTTB--EEEEEEEPPTTS-GGG-BSSTT--EEEEEEEESS-PPPGGGBS--

Organism: Oceanithermus profundus (strain DSM 14977 / NBRC 100410 / VKM B-2274 / 506) (NCBI:txid670487)